Protein AF-A0A2R3N3G1-F1 (afdb_monomer_lite)

Foldseek 3Di:
DDKDKDWPADPPPDDDDDDDPPDPDPPVRIDIDIDDPADDDDDDVQWDWDWDADPVRHTDTDIDGDDQDPVRVVVVVVVVVVVVVVVVVVVVVVVVVVPD

pLDDT: mean 72.71, std 18.2, range [32.47, 94.38]

Radius of gyration: 26.07 Å; chains: 1; bounding box: 51×29×80 Å

Secondary structure (DSSP, 8-state):
--EEEEE-S--SS-------TT-----TT--EEEEESPPPPP--TTEEEEEEE-TTS-EEEEEEEPPPPHHHHHHHHHHHHHHHHHHHHHHHHHHHHTT-

Sequence (100 aa):
MKKLLICIEELQNEKPKMIESRLLIESGAVKWKVIDNPPVIEDRPGEVGKYDINEQGEIMVRYEQREKTEAEKLKEEIQEIKKEQLDMMEALAEMKEGGA

Structure (mmCIF, N/CA/C/O backbone):
data_AF-A0A2R3N3G1-F1
#
_entry.id   AF-A0A2R3N3G1-F1
#
loop_
_atom_site.group_PDB
_atom_site.id
_atom_site.type_symbol
_atom_site.label_atom_id
_atom_site.label_alt_id
_atom_site.label_comp_id
_atom_site.label_asym_id
_atom_site.label_entity_id
_atom_site.label_seq_id
_atom_site.pdbx_PDB_ins_code
_atom_site.Cartn_x
_atom_site.Cartn_y
_atom_site.Cartn_z
_atom_site.occupancy
_atom_site.B_iso_or_equiv
_atom_site.auth_seq_id
_atom_site.auth_comp_id
_atom_site.auth_asym_id
_atom_site.auth_atom_id
_atom_site.pdbx_PDB_model_num
ATOM 1 N N . MET A 1 1 ? -25.222 -0.496 7.140 1.00 58.28 1 MET A N 1
ATOM 2 C CA . MET A 1 1 ? -24.270 0.346 7.900 1.00 58.28 1 MET A CA 1
ATOM 3 C C . MET A 1 1 ? -22.960 -0.410 8.024 1.00 58.28 1 MET A C 1
ATOM 5 O O . MET A 1 1 ? -23.018 -1.608 8.283 1.00 58.28 1 MET A O 1
ATOM 9 N N . LYS A 1 2 ? -21.813 0.243 7.804 1.00 68.88 2 LYS A N 1
ATOM 10 C CA . LYS A 1 2 ? -20.488 -0.359 8.030 1.00 68.88 2 LYS A CA 1
ATOM 11 C C . LYS A 1 2 ? -19.984 0.074 9.409 1.00 68.88 2 LYS A C 1
ATOM 13 O O . LYS A 1 2 ? -20.178 1.228 9.784 1.00 68.88 2 LYS A O 1
ATOM 18 N N . LYS A 1 3 ? -19.378 -0.849 10.151 1.00 70.75 3 LYS A N 1
ATOM 19 C CA . LYS A 1 3 ? -18.749 -0.586 11.450 1.00 70.75 3 LYS A CA 1
ATOM 20 C C . LYS A 1 3 ? -17.283 -0.982 11.367 1.00 70.75 3 LYS A C 1
ATOM 22 O O . LYS A 1 3 ? -16.979 -2.012 10.765 1.00 70.75 3 LYS A O 1
ATOM 27 N N . LEU A 1 4 ? -16.402 -0.174 11.946 1.00 70.31 4 LEU A N 1
ATOM 28 C CA . LEU A 1 4 ? -14.976 -0.474 12.053 1.00 70.31 4 LEU A CA 1
ATOM 29 C C . LEU A 1 4 ? -14.642 -0.775 13.514 1.00 70.31 4 LEU A C 1
ATOM 31 O O . LEU A 1 4 ? -15.011 -0.010 14.403 1.00 70.31 4 LEU A O 1
ATOM 35 N N . LEU A 1 5 ? -13.970 -1.897 13.752 1.00 73.12 5 LEU A N 1
ATOM 36 C CA . LEU A 1 5 ? -13.451 -2.275 15.062 1.00 73.12 5 LEU A CA 1
ATOM 37 C C . LEU A 1 5 ? -11.949 -1.985 15.072 1.00 73.12 5 LEU A C 1
ATOM 39 O O . LEU A 1 5 ? -11.221 -2.542 14.253 1.00 73.12 5 LEU A O 1
ATOM 43 N N . ILE A 1 6 ? -11.497 -1.122 15.979 1.00 67.19 6 ILE A N 1
ATOM 44 C CA . ILE A 1 6 ? -10.077 -0.786 16.151 1.00 67.19 6 ILE A CA 1
ATOM 45 C C . ILE A 1 6 ? -9.595 -1.191 17.541 1.00 67.19 6 ILE A C 1
ATOM 47 O O . ILE A 1 6 ? -10.300 -0.992 18.534 1.00 67.19 6 ILE A O 1
ATOM 51 N N . CYS A 1 7 ? -8.373 -1.716 17.588 1.00 69.81 7 CYS A N 1
ATOM 52 C CA . CYS A 1 7 ? -7.606 -1.949 18.806 1.00 69.81 7 CYS A CA 1
ATOM 53 C C . CYS A 1 7 ? -6.850 -0.662 19.164 1.00 69.81 7 CYS A C 1
ATOM 55 O O . CYS A 1 7 ? -6.125 -0.145 18.317 1.00 69.81 7 CYS A O 1
ATOM 57 N N . ILE A 1 8 ? -7.040 -0.128 20.373 1.00 61.38 8 ILE A N 1
ATOM 58 C CA . ILE A 1 8 ? -6.420 1.139 20.817 1.00 61.38 8 ILE A CA 1
ATOM 59 C C . ILE A 1 8 ? -5.166 0.892 21.669 1.00 61.38 8 ILE A C 1
ATOM 61 O O . ILE A 1 8 ? -4.349 1.792 21.831 1.00 61.38 8 ILE A O 1
ATOM 65 N N . GLU A 1 9 ? -4.988 -0.317 22.200 1.00 57.19 9 GLU A N 1
ATOM 66 C CA . GLU A 1 9 ? -3.800 -0.676 22.977 1.00 57.19 9 GLU A CA 1
ATOM 67 C C . GLU A 1 9 ? -2.922 -1.668 22.215 1.00 57.19 9 GLU A C 1
ATOM 69 O O . GLU A 1 9 ? -3.401 -2.594 21.555 1.00 57.19 9 GLU A O 1
ATOM 74 N N . GLU A 1 10 ? -1.618 -1.419 22.278 1.00 48.56 10 GLU A N 1
ATOM 75 C CA . GLU A 1 10 ? -0.585 -2.231 21.657 1.00 48.56 10 GLU A CA 1
ATOM 76 C C . GLU A 1 10 ? -0.527 -3.580 22.388 1.00 48.56 10 GLU A C 1
ATOM 78 O O . GLU A 1 10 ? -0.220 -3.645 23.580 1.00 48.56 10 GLU A O 1
ATOM 83 N N . LEU A 1 11 ? -0.831 -4.673 21.684 1.00 52.44 11 LEU A N 1
ATOM 84 C CA . LEU A 1 11 ? -0.495 -6.011 22.161 1.00 52.44 11 LEU A CA 1
ATOM 85 C C . LEU A 1 11 ? 1.032 -6.097 22.196 1.00 52.44 11 LEU A C 1
ATOM 87 O O . LEU A 1 11 ? 1.659 -6.439 21.193 1.00 52.44 11 LEU A O 1
ATOM 91 N N . GLN A 1 12 ? 1.647 -5.781 23.336 1.00 43.88 12 GLN A N 1
ATOM 92 C CA . GLN A 1 12 ? 3.050 -6.110 23.546 1.00 43.88 12 GLN A CA 1
ATOM 93 C C . GLN A 1 12 ? 3.186 -7.637 23.445 1.00 43.88 12 GLN A C 1
ATOM 95 O O . GLN A 1 12 ? 2.855 -8.369 24.372 1.00 43.88 12 GLN A O 1
ATOM 100 N N . ASN A 1 13 ? 3.677 -8.107 22.296 1.00 46.06 13 ASN A N 1
ATOM 101 C CA . ASN A 1 13 ? 4.076 -9.488 21.997 1.00 46.06 13 ASN A CA 1
ATOM 102 C C . ASN A 1 13 ? 2.994 -10.541 21.691 1.00 46.06 13 ASN A C 1
ATOM 104 O O . ASN A 1 13 ? 3.345 -11.715 21.557 1.00 46.06 13 ASN A O 1
ATOM 108 N N . GLU A 1 14 ? 1.724 -10.193 21.481 1.00 43.72 14 GLU A N 1
ATOM 109 C CA . GLU A 1 14 ? 0.741 -11.185 21.018 1.00 43.72 14 GLU A CA 1
ATOM 110 C C . GLU A 1 14 ? 0.434 -11.021 19.528 1.00 43.72 14 GLU A C 1
ATOM 112 O O . GLU A 1 14 ? 0.000 -9.967 19.066 1.00 43.72 14 GLU A O 1
ATOM 117 N N . LYS A 1 15 ? 0.666 -12.092 18.753 1.00 38.97 15 LYS A N 1
ATOM 118 C CA . LYS A 1 15 ? 0.284 -12.151 17.335 1.00 38.97 15 LYS A CA 1
ATOM 119 C C . LYS A 1 15 ? -1.194 -11.757 17.193 1.00 38.97 15 LYS A C 1
ATOM 121 O O . LYS A 1 15 ? -2.005 -12.301 17.947 1.00 38.97 15 LYS A O 1
ATOM 126 N N . PRO A 1 16 ? -1.564 -10.905 16.218 1.00 41.12 16 PRO A N 1
ATOM 127 C CA . PRO A 1 16 ? -2.953 -10.529 15.989 1.00 41.12 16 PRO A CA 1
ATOM 128 C C . PRO A 1 16 ? -3.775 -11.792 15.718 1.00 41.12 16 PRO A C 1
ATOM 130 O O . PRO A 1 16 ? -3.672 -12.411 14.659 1.00 41.12 16 PRO A O 1
ATOM 133 N N . LYS A 1 17 ? -4.556 -12.229 16.710 1.00 39.78 17 LYS A N 1
ATOM 134 C CA . LYS A 1 17 ? -5.513 -13.319 16.535 1.00 39.78 17 LYS A CA 1
ATOM 135 C C . LYS A 1 17 ? -6.737 -12.738 15.849 1.00 39.78 17 LYS A C 1
ATOM 137 O O . LYS A 1 17 ? -7.315 -11.763 16.314 1.00 39.78 17 LYS A O 1
ATOM 142 N N . MET A 1 18 ? -7.120 -13.343 14.733 1.00 35.38 18 MET A N 1
ATOM 143 C CA . MET A 1 18 ? -8.375 -13.050 14.057 1.00 35.38 18 MET A CA 1
ATOM 144 C C . MET A 1 18 ? -9.521 -13.420 15.009 1.00 35.38 18 MET A C 1
ATOM 146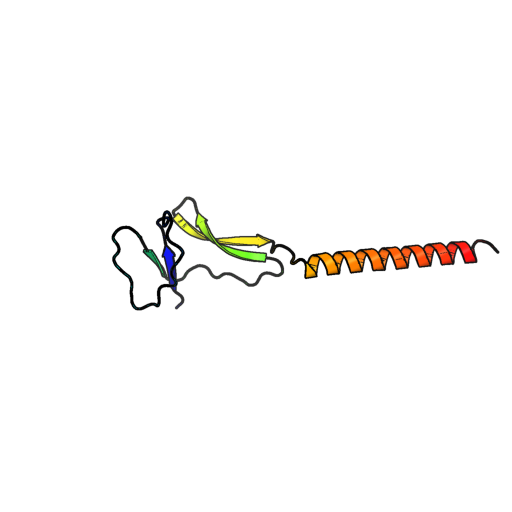 O O . MET A 1 18 ? -9.762 -14.598 15.265 1.00 35.38 18 MET A O 1
ATOM 150 N N . ILE A 1 19 ? -10.166 -12.414 15.601 1.00 43.69 19 ILE A N 1
ATOM 151 C CA . ILE A 1 19 ? -11.294 -12.616 16.510 1.00 43.69 19 ILE A CA 1
ATOM 152 C C . ILE A 1 19 ? -12.543 -12.802 15.648 1.00 43.69 19 ILE A C 1
ATOM 154 O O . ILE A 1 19 ? -13.035 -11.858 15.029 1.00 43.69 19 ILE A O 1
ATOM 158 N N . GLU A 1 20 ? -13.061 -14.029 15.585 1.00 36.03 20 GLU A N 1
ATOM 159 C CA . GLU A 1 20 ? -14.414 -14.259 15.087 1.00 36.03 20 GLU A CA 1
ATOM 160 C C . GLU A 1 20 ? -15.397 -13.477 15.967 1.00 36.03 20 GLU A C 1
ATOM 162 O O . GLU A 1 20 ? -15.333 -13.546 17.194 1.00 36.03 20 GLU A O 1
ATOM 167 N N . SER A 1 21 ? -16.309 -12.740 15.325 1.00 39.66 21 SER A N 1
ATOM 168 C CA . SER A 1 21 ? -17.267 -11.757 15.882 1.00 39.66 21 SER A CA 1
ATOM 169 C C . SER A 1 21 ? -18.078 -12.134 17.141 1.00 39.66 21 SER A C 1
ATOM 171 O O . SER A 1 21 ? -18.871 -11.324 17.613 1.00 39.66 21 SER A O 1
ATOM 173 N N . ARG A 1 22 ? -17.923 -13.341 17.692 1.00 32.47 22 ARG A N 1
ATOM 174 C CA . ARG A 1 22 ? -18.689 -13.875 18.824 1.00 32.47 22 ARG A CA 1
ATOM 175 C C . ARG A 1 22 ? -17.907 -14.024 20.130 1.00 32.47 22 ARG A C 1
ATOM 177 O O . ARG A 1 22 ? -18.537 -14.290 21.147 1.00 32.47 22 ARG A O 1
ATOM 184 N N . LEU A 1 23 ? -16.587 -13.842 20.139 1.00 3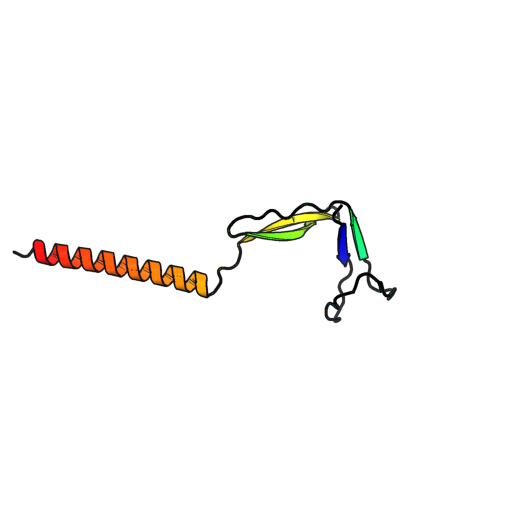5.78 23 LEU A N 1
ATOM 185 C CA . LEU A 1 23 ? -15.765 -13.986 21.348 1.00 35.78 23 LEU A CA 1
ATOM 186 C C . LEU A 1 23 ? -14.877 -12.754 21.539 1.00 35.78 23 LEU A C 1
ATOM 188 O O . LEU A 1 23 ? -13.665 -12.801 21.345 1.00 35.78 23 LEU A O 1
ATOM 192 N N . LEU A 1 24 ? -15.487 -11.638 21.945 1.00 42.50 24 LEU A N 1
ATOM 193 C CA . LEU A 1 24 ? -14.747 -10.596 22.654 1.00 42.50 24 LEU A CA 1
ATOM 194 C C . LEU A 1 24 ? -14.319 -11.208 23.991 1.00 42.50 24 LEU A C 1
ATOM 196 O O . LEU A 1 24 ? -15.105 -11.282 24.931 1.00 42.50 24 LEU A O 1
ATOM 200 N N . ILE A 1 25 ? -13.100 -11.737 24.044 1.00 43.81 25 ILE A N 1
ATOM 201 C CA . ILE A 1 25 ? -12.489 -12.135 25.307 1.00 43.81 25 ILE A CA 1
ATOM 202 C C . ILE A 1 25 ? -12.231 -10.827 26.056 1.00 43.81 25 ILE A C 1
ATOM 204 O O . ILE A 1 25 ? -11.397 -10.032 25.625 1.00 43.81 25 ILE A O 1
ATOM 208 N N . GLU A 1 26 ? -12.946 -10.601 27.160 1.00 41.66 26 GLU A N 1
ATOM 209 C CA . GLU A 1 26 ? -12.600 -9.607 28.184 1.00 41.66 26 GLU A CA 1
ATOM 210 C C . GLU A 1 26 ? -11.283 -10.031 28.861 1.00 41.66 26 GLU A C 1
ATOM 212 O O . GLU A 1 26 ? -11.225 -10.436 30.016 1.00 41.66 26 GLU A O 1
ATOM 217 N N . SER A 1 27 ? -10.194 -10.005 28.100 1.00 45.72 27 SER A N 1
ATOM 218 C CA . SER A 1 27 ? -8.850 -9.931 28.644 1.00 45.72 27 SER A CA 1
ATOM 219 C C . SER A 1 27 ? -8.649 -8.462 28.988 1.00 45.72 27 SER A C 1
ATOM 221 O O . SER A 1 27 ? -8.694 -7.614 28.097 1.00 45.72 27 SER A O 1
ATOM 223 N N . GLY A 1 28 ? -8.502 -8.145 30.277 1.00 46.41 28 GLY A N 1
ATOM 224 C CA . GLY A 1 28 ? -8.469 -6.782 30.830 1.00 46.41 28 GLY A CA 1
ATOM 225 C C . GLY A 1 28 ? -7.323 -5.872 30.357 1.00 46.41 28 GLY A C 1
ATOM 226 O O . GLY A 1 28 ? -7.012 -4.905 31.043 1.00 46.41 28 GLY A O 1
ATOM 227 N N . ALA A 1 29 ? -6.693 -6.172 29.221 1.00 52.12 29 ALA A N 1
ATOM 228 C CA . ALA A 1 29 ? -5.527 -5.490 28.672 1.00 52.12 29 ALA A CA 1
ATOM 229 C C . ALA A 1 29 ? -5.716 -4.960 27.236 1.00 52.12 29 ALA A C 1
ATOM 231 O O . ALA A 1 29 ? -4.778 -4.387 26.695 1.00 52.12 29 ALA A O 1
ATOM 232 N N . VAL A 1 30 ? -6.876 -5.168 26.593 1.00 54.78 30 VAL A N 1
ATOM 233 C CA . VAL A 1 30 ? -7.094 -4.716 25.206 1.00 54.78 30 VAL A CA 1
ATOM 234 C C . VAL A 1 30 ? -8.357 -3.872 25.094 1.00 54.78 30 VAL A C 1
ATOM 236 O O . VAL A 1 30 ? -9.478 -4.386 25.106 1.00 54.78 30 VAL A O 1
ATOM 239 N N . LYS A 1 31 ? -8.183 -2.556 24.945 1.00 59.16 31 LYS A N 1
ATOM 240 C CA . LYS A 1 31 ? -9.287 -1.635 24.648 1.00 59.16 31 LYS A CA 1
ATOM 241 C C . LYS A 1 31 ? -9.643 -1.656 23.165 1.00 59.16 31 LYS A C 1
ATOM 243 O O . LYS A 1 31 ? -8.844 -1.274 22.309 1.00 59.16 31 LYS A O 1
ATOM 248 N N . TRP A 1 32 ? -10.885 -2.029 22.878 1.00 67.69 32 TRP A N 1
ATOM 249 C CA . TRP A 1 32 ? -11.477 -1.966 21.545 1.00 67.69 32 TRP A CA 1
ATOM 250 C C . TRP A 1 32 ? -12.449 -0.791 21.449 1.00 67.69 32 TRP A C 1
ATOM 252 O O . TRP A 1 32 ? -13.228 -0.548 22.371 1.00 67.69 32 TRP A O 1
ATOM 262 N N . LYS A 1 33 ? -12.455 -0.084 20.317 1.00 64.62 33 LYS A N 1
ATOM 263 C CA . LYS A 1 33 ? -13.462 0.939 20.005 1.00 64.62 33 LYS A CA 1
ATOM 264 C C . LYS A 1 33 ? -14.181 0.572 18.722 1.00 64.62 33 LYS A C 1
ATOM 266 O O . LYS A 1 33 ? -13.562 0.219 17.721 1.00 64.62 33 LYS A O 1
ATOM 271 N N . VAL A 1 34 ? -15.504 0.653 18.775 1.00 73.50 34 VAL A N 1
ATOM 272 C CA . VAL A 1 34 ? -16.359 0.528 17.597 1.00 73.50 34 VAL A CA 1
ATOM 273 C C . VAL A 1 34 ? -16.590 1.924 17.046 1.00 73.50 34 VAL A C 1
ATOM 275 O O . VAL A 1 34 ? -16.987 2.827 17.781 1.00 73.50 34 VAL A O 1
ATOM 278 N N . ILE A 1 35 ? -16.329 2.097 15.757 1.00 70.56 35 ILE A N 1
ATOM 279 C CA . ILE A 1 35 ? -16.616 3.326 15.026 1.00 70.56 35 ILE A CA 1
ATOM 280 C C . ILE A 1 35 ? -17.787 3.040 14.101 1.00 70.56 35 ILE A C 1
ATOM 282 O O . ILE A 1 35 ? -17.701 2.208 13.190 1.00 70.56 35 ILE A O 1
ATOM 286 N N . ASP A 1 36 ? -18.888 3.734 14.355 1.00 74.38 36 ASP A N 1
ATOM 287 C CA . ASP A 1 36 ? -20.026 3.763 13.454 1.00 74.38 36 ASP A CA 1
ATOM 288 C C . ASP A 1 36 ? -19.749 4.759 12.321 1.00 74.38 36 ASP A C 1
ATOM 290 O O . ASP A 1 36 ? -19.264 5.862 12.561 1.00 74.38 36 ASP A O 1
ATOM 294 N N . ASN A 1 37 ? -20.063 4.367 11.083 1.00 78.56 37 ASN A N 1
ATOM 295 C CA . ASN A 1 37 ? -19.833 5.170 9.874 1.00 78.56 37 ASN A CA 1
ATOM 296 C C . ASN A 1 37 ? -18.367 5.625 9.701 1.00 78.56 37 ASN A C 1
ATOM 298 O O . ASN A 1 37 ? -18.107 6.825 9.605 1.00 78.56 37 ASN A O 1
ATOM 302 N N . PRO A 1 38 ? -17.402 4.686 9.638 1.00 81.50 38 PRO A N 1
ATOM 303 C CA . PRO A 1 38 ? -16.017 5.037 9.346 1.00 81.50 38 PRO A CA 1
ATOM 304 C C . PRO A 1 38 ? -15.905 5.713 7.966 1.00 81.50 38 PRO A C 1
ATOM 306 O O . PRO A 1 38 ? -16.703 5.398 7.070 1.00 81.50 38 PRO A O 1
ATOM 309 N N . PRO A 1 39 ? -14.914 6.602 7.767 1.00 83.31 39 PRO A N 1
ATOM 310 C CA . PRO A 1 39 ? -14.640 7.177 6.455 1.00 83.31 39 PRO A CA 1
ATOM 311 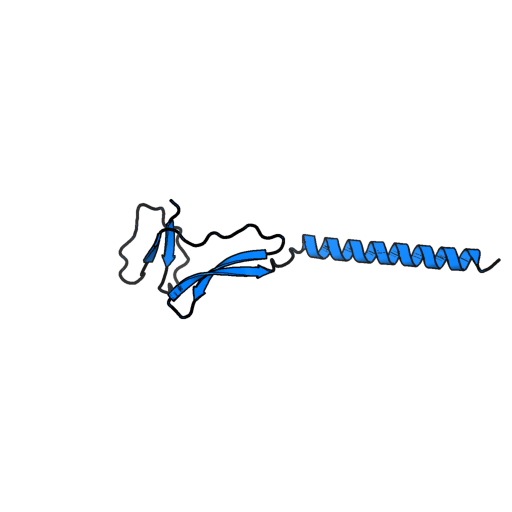C C . PRO A 1 39 ? -14.372 6.067 5.431 1.00 83.31 39 PRO A C 1
ATOM 313 O O . PRO A 1 39 ? -13.833 5.015 5.760 1.00 83.31 39 PRO A O 1
ATOM 316 N N . VAL A 1 40 ? -14.792 6.262 4.185 1.00 84.56 40 VAL A N 1
ATOM 317 C CA . VAL A 1 40 ? -14.659 5.232 3.148 1.00 84.56 40 VAL A CA 1
ATOM 318 C C . VAL A 1 40 ? -13.282 5.343 2.499 1.00 84.56 40 VAL A C 1
ATOM 320 O O . VAL A 1 40 ? -12.887 6.425 2.075 1.00 84.56 40 VAL A O 1
ATOM 323 N N . ILE A 1 41 ? -12.563 4.221 2.407 1.00 86.25 41 ILE A N 1
ATOM 324 C CA . ILE A 1 41 ? -11.381 4.119 1.547 1.00 86.25 41 ILE A CA 1
ATOM 325 C C . ILE A 1 41 ? -11.869 4.033 0.101 1.00 86.25 41 ILE A C 1
ATOM 327 O O . ILE A 1 41 ? -12.588 3.099 -0.261 1.00 86.25 41 ILE A O 1
ATOM 331 N N . GLU A 1 42 ? -11.504 5.025 -0.698 1.00 88.75 42 GLU A N 1
ATOM 332 C CA . GLU A 1 42 ? -11.794 5.083 -2.125 1.00 88.75 42 GLU A CA 1
ATOM 333 C C . GLU A 1 42 ? -10.751 4.284 -2.908 1.00 88.75 42 GLU A C 1
ATOM 335 O O . GLU A 1 42 ? -9.594 4.179 -2.497 1.00 88.75 42 GLU A O 1
ATOM 340 N N . ASP A 1 43 ? -11.159 3.736 -4.050 1.00 84.94 43 ASP A N 1
ATOM 341 C CA . ASP A 1 43 ? -10.224 3.119 -4.985 1.00 84.94 43 ASP A CA 1
ATOM 342 C C . ASP A 1 43 ? -9.513 4.224 -5.775 1.00 84.94 43 ASP A C 1
ATOM 344 O O . ASP A 1 43 ? -10.141 4.960 -6.543 1.00 84.94 43 ASP A O 1
ATOM 348 N N . ARG A 1 44 ? -8.210 4.378 -5.533 1.00 84.62 44 ARG A N 1
ATOM 349 C CA . ARG A 1 44 ? -7.359 5.376 -6.181 1.00 84.62 44 ARG A CA 1
ATOM 350 C C . ARG A 1 44 ? -6.237 4.661 -6.932 1.00 84.62 44 ARG A C 1
ATOM 352 O O . ARG A 1 44 ? -5.465 3.930 -6.308 1.00 84.62 44 ARG A O 1
ATOM 359 N N . PRO A 1 45 ? -6.116 4.845 -8.260 1.00 83.50 45 PRO A N 1
ATOM 360 C CA . PRO A 1 45 ? -5.091 4.168 -9.046 1.00 83.50 45 PRO A CA 1
ATOM 361 C C . PRO A 1 45 ? -3.682 4.442 -8.512 1.00 83.50 45 PRO A C 1
ATOM 363 O O . PRO A 1 45 ? -3.243 5.586 -8.459 1.00 83.50 45 PRO A O 1
ATOM 366 N N . GLY A 1 46 ? -2.965 3.379 -8.144 1.00 82.38 46 GLY A N 1
ATOM 367 C CA . GLY A 1 46 ? -1.591 3.480 -7.644 1.00 82.38 46 GLY A CA 1
ATOM 368 C C . GLY A 1 46 ? -1.462 3.905 -6.178 1.00 82.38 46 GLY A C 1
ATOM 369 O O . GLY A 1 46 ? -0.338 4.060 -5.706 1.00 82.38 46 GLY A O 1
ATOM 370 N N . GLU A 1 47 ? -2.565 4.041 -5.439 1.00 89.62 47 GLU A N 1
ATOM 371 C CA . GLU A 1 47 ? -2.553 4.373 -4.013 1.00 89.62 47 GLU A CA 1
ATOM 372 C C . GLU A 1 47 ? -3.229 3.284 -3.170 1.00 89.62 47 GLU A C 1
ATOM 374 O O . GLU A 1 47 ? -4.104 2.547 -3.624 1.00 89.62 47 GLU A O 1
ATOM 379 N N . VAL A 1 48 ? -2.820 3.185 -1.907 1.00 87.12 48 VAL A N 1
ATOM 380 C CA . VAL A 1 48 ? -3.435 2.331 -0.893 1.00 87.12 48 VAL A CA 1
ATOM 381 C C . VAL A 1 48 ? -3.940 3.225 0.230 1.00 87.12 48 VAL A C 1
ATOM 383 O O . VAL A 1 48 ? -3.154 3.887 0.906 1.00 87.12 48 VAL A O 1
ATOM 386 N N . GLY A 1 49 ? -5.257 3.241 0.437 1.00 84.38 49 GLY A N 1
ATOM 387 C CA . GLY A 1 49 ? -5.857 3.901 1.592 1.00 84.38 49 GLY A CA 1
ATOM 388 C C . GLY A 1 49 ? -5.695 3.061 2.859 1.00 84.38 49 GLY A C 1
ATOM 389 O O . GLY A 1 49 ? -5.984 1.864 2.867 1.00 84.38 49 GLY A O 1
ATOM 390 N N . LYS A 1 50 ? -5.254 3.693 3.944 1.00 85.62 50 LYS A N 1
ATOM 391 C CA . LYS A 1 50 ? -5.104 3.108 5.280 1.00 85.62 50 LYS A CA 1
ATOM 392 C C . LYS A 1 50 ? -5.854 3.959 6.295 1.00 85.62 50 LYS A C 1
ATOM 394 O O . LYS A 1 50 ? -5.864 5.183 6.191 1.00 85.62 50 LYS A O 1
ATOM 399 N N . TYR A 1 51 ? -6.478 3.314 7.276 1.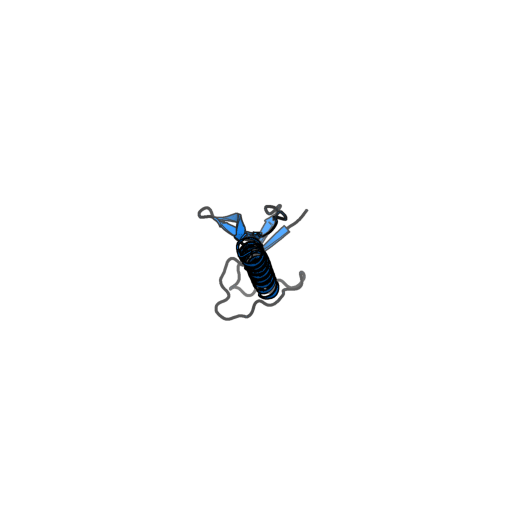00 82.06 51 TYR A N 1
ATOM 400 C CA . TYR A 1 51 ? -7.027 4.034 8.420 1.00 82.06 51 TYR A CA 1
ATOM 401 C C . TYR A 1 51 ? -5.901 4.475 9.344 1.00 82.06 51 TYR A C 1
ATOM 403 O O . TYR A 1 51 ? -5.008 3.687 9.649 1.00 82.06 51 TYR A O 1
ATOM 411 N N . ASP A 1 52 ? -5.985 5.714 9.798 1.00 81.69 52 ASP A N 1
ATOM 412 C CA . ASP A 1 52 ? -5.048 6.322 10.729 1.00 81.69 52 ASP A CA 1
ATOM 413 C C . ASP A 1 52 ? -5.807 7.190 11.737 1.00 81.69 52 ASP A C 1
ATOM 415 O O . ASP A 1 52 ? -6.978 7.514 11.523 1.00 81.69 52 ASP A O 1
ATOM 419 N N . ILE A 1 53 ? -5.161 7.544 12.842 1.00 77.38 53 ILE A N 1
ATOM 420 C CA . ILE A 1 53 ? -5.738 8.380 13.893 1.00 77.38 53 ILE A CA 1
ATOM 421 C C . ILE A 1 53 ? -5.023 9.733 13.886 1.00 77.38 53 ILE A C 1
ATOM 423 O O . ILE A 1 53 ? -3.801 9.796 13.991 1.00 77.38 53 ILE A O 1
ATOM 427 N N . ASN A 1 54 ? -5.785 10.821 13.758 1.00 75.94 54 ASN A N 1
ATOM 428 C CA . ASN A 1 54 ? -5.231 12.174 13.820 1.00 75.94 54 ASN A CA 1
ATOM 429 C C . ASN A 1 54 ? -4.888 12.592 15.266 1.00 75.94 54 ASN A C 1
ATOM 431 O O . ASN A 1 54 ? -5.209 11.903 16.234 1.00 75.94 54 ASN A O 1
ATOM 435 N N . GLU A 1 55 ? -4.275 13.765 15.432 1.00 74.88 55 GLU A N 1
ATOM 436 C CA . GLU A 1 55 ? -3.906 14.306 16.752 1.00 74.88 55 GLU A CA 1
ATOM 437 C C . GLU A 1 55 ? -5.112 14.541 17.683 1.00 74.88 55 GLU A C 1
ATOM 439 O O . GLU A 1 55 ? -4.953 14.589 18.901 1.00 74.88 55 GLU A O 1
ATOM 444 N N .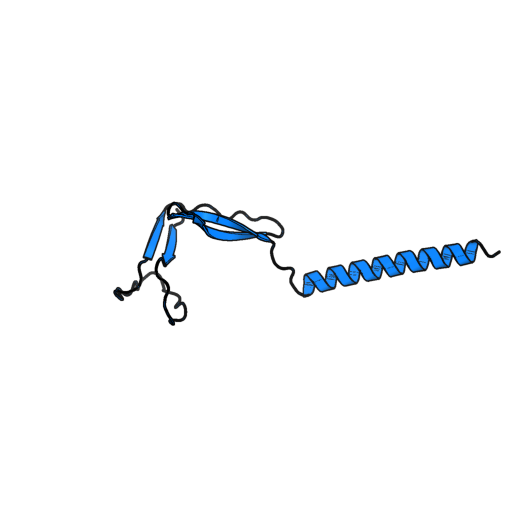 GLN A 1 56 ? -6.328 14.651 17.133 1.00 72.19 56 GLN A N 1
ATOM 445 C CA . GLN A 1 56 ? -7.572 14.773 17.900 1.00 72.19 56 GLN A CA 1
ATOM 446 C C . GLN A 1 56 ? -8.194 13.418 18.289 1.00 72.19 56 GLN A C 1
ATOM 448 O O . GLN A 1 56 ? -9.217 13.386 18.976 1.00 72.19 56 GLN A O 1
ATOM 453 N N . GLY A 1 57 ? -7.597 12.290 17.891 1.00 68.19 57 GLY A N 1
ATOM 454 C CA . GLY A 1 57 ? -8.115 10.955 18.196 1.00 68.19 57 GLY A CA 1
ATOM 455 C C . GLY A 1 57 ? -9.255 10.490 17.278 1.00 68.19 57 GLY A C 1
ATOM 456 O O . GLY A 1 57 ? -9.992 9.559 17.631 1.00 68.19 57 GLY A O 1
ATOM 457 N N . GLU A 1 58 ? -9.427 11.124 16.118 1.00 74.38 58 GLU A N 1
ATOM 458 C CA . GLU A 1 58 ? -10.425 10.771 15.105 1.00 74.38 58 GLU A CA 1
ATOM 459 C C . GLU A 1 58 ? -9.815 9.883 14.015 1.00 74.38 58 GLU A C 1
ATOM 461 O O . GLU A 1 58 ? -8.653 10.046 13.644 1.00 74.38 58 GLU A O 1
ATOM 466 N N . ILE A 1 59 ? -10.610 8.950 13.474 1.00 75.06 59 ILE A N 1
ATOM 467 C CA . ILE A 1 59 ? -10.169 8.134 12.337 1.00 75.06 59 ILE A CA 1
ATOM 468 C C . ILE A 1 59 ? -10.204 8.968 11.064 1.00 75.06 59 ILE A C 1
ATOM 470 O O . ILE A 1 59 ? -11.248 9.495 10.682 1.00 75.06 59 ILE A O 1
ATOM 474 N N . MET A 1 60 ? -9.091 8.955 10.346 1.00 81.38 60 MET A N 1
ATOM 475 C CA . MET A 1 60 ? -8.955 9.463 8.990 1.00 81.38 60 MET A CA 1
ATOM 476 C C . MET A 1 60 ? -8.463 8.366 8.038 1.00 81.38 60 MET A C 1
ATOM 478 O O . MET A 1 60 ? -7.977 7.321 8.468 1.00 81.38 60 MET A O 1
ATOM 482 N N . VAL A 1 61 ? -8.595 8.598 6.730 1.00 85.50 61 VAL A N 1
ATOM 483 C CA . VAL A 1 61 ? -7.981 7.750 5.698 1.00 85.50 61 VAL A CA 1
ATOM 484 C C . VAL A 1 61 ? -6.753 8.469 5.155 1.00 85.50 61 VAL A C 1
ATOM 486 O O . VAL A 1 61 ? -6.863 9.582 4.640 1.00 85.50 61 VAL A O 1
ATOM 489 N N . ARG A 1 62 ? -5.589 7.832 5.256 1.00 86.19 62 ARG A N 1
ATOM 490 C CA . ARG A 1 62 ? -4.339 8.269 4.633 1.00 86.19 62 ARG A CA 1
ATOM 491 C C . ARG A 1 62 ? -4.102 7.443 3.375 1.00 86.19 62 ARG A C 1
ATOM 493 O O . ARG A 1 62 ? -4.206 6.222 3.426 1.00 86.19 62 ARG A O 1
ATOM 500 N N . TYR A 1 63 ? -3.779 8.097 2.267 1.00 89.19 63 TYR A N 1
ATOM 501 C CA . TYR A 1 63 ? -3.401 7.420 1.029 1.00 89.19 63 TYR A CA 1
ATOM 502 C C . TYR A 1 63 ? -1.884 7.419 0.901 1.00 89.19 63 TYR A C 1
ATOM 504 O O . TYR A 1 63 ? -1.236 8.451 1.068 1.00 89.19 63 TYR A O 1
ATOM 512 N N . GLU A 1 64 ? -1.328 6.245 0.646 1.00 88.00 64 GLU A N 1
ATOM 513 C CA . GLU A 1 64 ? 0.097 6.052 0.404 1.00 88.00 64 GLU A CA 1
ATOM 514 C C . GLU A 1 64 ? 0.285 5.511 -1.008 1.00 88.00 64 GLU A C 1
ATOM 516 O O . GLU A 1 64 ? -0.549 4.741 -1.488 1.00 88.00 64 GLU A O 1
ATOM 521 N N . GLN A 1 65 ? 1.382 5.876 -1.677 1.00 85.81 65 GLN A N 1
ATOM 522 C CA . GLN A 1 65 ? 1.700 5.252 -2.956 1.00 85.81 65 GLN A CA 1
ATOM 523 C C . GLN A 1 65 ? 1.896 3.753 -2.757 1.00 85.81 65 GLN A C 1
ATOM 525 O O . GLN A 1 65 ? 2.630 3.310 -1.871 1.00 85.81 65 GLN A O 1
ATOM 530 N N . ARG A 1 66 ? 1.234 2.967 -3.603 1.00 82.81 66 ARG A N 1
ATOM 531 C CA . ARG A 1 66 ? 1.444 1.530 -3.644 1.00 82.81 66 ARG A CA 1
ATOM 532 C C . ARG A 1 66 ? 2.888 1.285 -4.062 1.00 82.81 66 ARG A C 1
ATOM 534 O O . ARG A 1 66 ? 3.309 1.731 -5.128 1.00 82.81 66 ARG A O 1
ATOM 541 N N . GLU A 1 67 ? 3.632 0.546 -3.246 1.00 78.56 67 GLU A N 1
ATOM 542 C CA . GLU A 1 67 ? 4.934 0.058 -3.680 1.00 78.56 67 GLU A CA 1
ATOM 543 C C . GLU A 1 67 ? 4.753 -0.763 -4.955 1.00 78.56 67 GLU A C 1
ATOM 545 O O . GLU A 1 67 ? 3.953 -1.705 -4.999 1.00 78.56 67 GLU A O 1
ATOM 550 N N . LYS A 1 68 ? 5.495 -0.387 -6.001 1.00 79.31 68 LYS A N 1
ATOM 551 C CA . LYS A 1 68 ? 5.531 -1.157 -7.241 1.00 79.31 68 LYS A CA 1
ATOM 552 C C . LYS A 1 68 ? 5.980 -2.572 -6.910 1.00 79.31 68 LYS A C 1
ATOM 554 O O . LYS A 1 68 ? 7.036 -2.774 -6.301 1.00 79.31 68 LYS A O 1
ATOM 559 N N . THR A 1 69 ? 5.190 -3.544 -7.336 1.00 83.62 69 THR A N 1
ATOM 560 C CA . THR A 1 69 ? 5.576 -4.951 -7.274 1.00 83.62 69 THR A CA 1
ATOM 561 C C . THR A 1 69 ? 6.826 -5.187 -8.125 1.00 83.62 69 THR A C 1
ATOM 563 O O . THR A 1 69 ? 7.096 -4.438 -9.065 1.00 83.62 69 THR A O 1
ATOM 566 N N . GLU A 1 70 ? 7.590 -6.244 -7.839 1.00 80.56 70 GLU A N 1
ATOM 567 C CA . GLU A 1 70 ? 8.744 -6.611 -8.679 1.00 80.56 70 GLU A CA 1
ATOM 568 C C . GLU A 1 70 ? 8.339 -6.804 -10.146 1.00 80.56 70 GLU A C 1
ATOM 570 O O . GLU A 1 70 ? 9.055 -6.377 -11.043 1.00 80.56 70 GLU A O 1
ATOM 575 N N . ALA A 1 71 ? 7.149 -7.356 -10.397 1.00 81.38 71 ALA A N 1
ATOM 576 C CA . ALA A 1 71 ? 6.608 -7.504 -11.745 1.00 81.38 71 ALA A CA 1
ATOM 577 C C . ALA A 1 71 ? 6.360 -6.155 -12.445 1.00 81.38 71 ALA A C 1
ATOM 579 O O . ALA A 1 71 ? 6.618 -6.028 -13.641 1.00 81.38 71 ALA A O 1
ATOM 580 N N . GLU A 1 72 ? 5.868 -5.145 -11.722 1.00 82.56 72 GLU A N 1
ATOM 581 C CA . GLU A 1 72 ? 5.667 -3.795 -12.263 1.00 82.56 72 GLU A CA 1
ATOM 582 C C . GLU A 1 72 ? 6.998 -3.092 -12.536 1.00 82.56 72 GLU A C 1
ATOM 584 O O . GLU A 1 72 ? 7.145 -2.489 -13.596 1.00 82.56 72 GLU A O 1
ATOM 589 N N . LYS A 1 73 ? 7.985 -3.238 -11.641 1.00 86.56 73 LYS A N 1
ATOM 590 C CA . LYS A 1 73 ? 9.346 -2.716 -11.849 1.00 86.56 73 LYS A CA 1
ATOM 591 C C . LYS A 1 73 ? 10.007 -3.344 -13.079 1.00 86.56 73 LYS A C 1
ATOM 593 O O . LYS A 1 73 ? 10.447 -2.628 -13.969 1.00 86.56 73 LYS A O 1
ATOM 598 N N . LEU A 1 74 ? 9.974 -4.675 -13.186 1.00 87.75 74 LEU A N 1
ATOM 599 C CA . LEU A 1 74 ? 10.515 -5.405 -14.339 1.00 87.75 74 LEU A CA 1
ATOM 600 C C . LEU A 1 74 ? 9.827 -5.011 -15.651 1.00 87.75 74 LEU A C 1
ATOM 602 O O . LEU A 1 74 ? 10.458 -4.964 -16.704 1.00 87.75 74 LEU A O 1
ATOM 606 N N . LYS A 1 75 ? 8.522 -4.725 -15.614 1.00 91.88 75 LYS A N 1
ATOM 607 C CA . LYS A 1 75 ? 7.788 -4.276 -16.800 1.00 91.88 75 LYS A CA 1
ATOM 608 C C . LYS A 1 75 ? 8.257 -2.898 -17.273 1.00 91.88 75 LYS A C 1
ATOM 610 O O . LYS A 1 75 ? 8.351 -2.704 -18.484 1.00 91.88 75 LYS A O 1
ATOM 615 N N . GLU A 1 76 ? 8.533 -1.973 -16.355 1.00 87.69 76 GLU A N 1
ATOM 616 C CA . GLU A 1 76 ? 9.097 -0.658 -16.685 1.00 87.69 76 GLU A CA 1
ATOM 617 C C . GLU A 1 76 ? 10.506 -0.789 -17.268 1.00 87.69 76 GLU A C 1
ATOM 619 O O . GLU A 1 76 ? 10.749 -0.265 -18.351 1.00 87.69 76 GLU A O 1
ATOM 624 N N . GLU A 1 77 ? 11.380 -1.589 -16.648 1.00 91.00 77 GLU A N 1
ATOM 625 C CA . GLU A 1 77 ? 12.731 -1.855 -17.169 1.00 91.00 77 GLU A CA 1
ATOM 626 C C . GLU A 1 77 ? 12.689 -2.433 -18.593 1.00 91.00 77 GLU A C 1
ATOM 628 O O . GLU A 1 77 ? 13.413 -1.991 -19.483 1.00 91.00 77 GLU A O 1
ATOM 633 N N . ILE A 1 78 ? 11.786 -3.383 -18.864 1.00 92.75 78 ILE A N 1
ATOM 634 C CA . ILE A 1 78 ? 11.610 -3.938 -20.216 1.00 92.75 78 ILE A CA 1
ATOM 635 C C . ILE A 1 78 ? 11.140 -2.866 -21.207 1.00 92.75 78 ILE A C 1
ATOM 637 O O . ILE A 1 78 ? 11.524 -2.905 -22.378 1.00 92.75 78 ILE A O 1
ATOM 641 N N . GLN A 1 79 ? 10.273 -1.941 -20.789 1.00 93.25 79 GLN A N 1
ATOM 642 C CA . GLN A 1 79 ? 9.813 -0.856 -21.656 1.00 93.25 79 GLN A CA 1
ATOM 643 C C . GLN A 1 79 ? 10.933 0.138 -21.966 1.00 93.25 79 GLN A C 1
ATOM 645 O O . GLN A 1 79 ? 11.056 0.542 -23.123 1.00 93.25 79 GLN A O 1
ATOM 650 N N . GLU A 1 80 ? 11.764 0.478 -20.982 1.00 93.50 80 GLU A N 1
ATOM 651 C CA . GLU A 1 80 ? 12.941 1.326 -21.182 1.00 93.50 80 GLU A CA 1
ATOM 652 C C . GLU A 1 80 ? 13.942 0.668 -22.133 1.00 93.50 80 GLU A C 1
ATOM 654 O O . GLU A 1 80 ? 14.279 1.263 -23.153 1.00 93.50 80 GLU A O 1
ATOM 659 N N . ILE A 1 81 ? 14.295 -0.603 -21.909 1.00 94.25 81 ILE A N 1
ATOM 660 C CA . ILE A 1 81 ? 15.200 -1.354 -22.796 1.00 94.25 81 ILE A CA 1
ATOM 661 C C . ILE A 1 81 ? 14.656 -1.408 -24.230 1.00 94.25 81 ILE A C 1
ATOM 663 O O . ILE A 1 81 ? 15.405 -1.266 -25.195 1.00 94.25 81 ILE A O 1
ATOM 667 N N . LYS A 1 82 ? 13.344 -1.616 -24.406 1.00 94.12 82 LYS A N 1
ATOM 668 C CA . LYS A 1 82 ? 12.729 -1.622 -25.743 1.00 94.12 82 LYS A CA 1
ATOM 669 C C . LYS A 1 82 ? 12.829 -0.270 -26.431 1.00 94.12 82 LYS A C 1
ATOM 671 O O . LYS A 1 82 ? 13.030 -0.236 -27.642 1.00 94.12 82 LYS A O 1
ATOM 676 N N . LYS A 1 83 ? 12.661 0.815 -25.678 1.00 94.38 83 LYS A N 1
ATOM 677 C CA . LYS A 1 83 ? 12.804 2.166 -26.206 1.00 94.38 83 LYS A CA 1
ATOM 678 C C . LYS A 1 83 ? 14.251 2.424 -26.622 1.00 94.38 83 LYS A C 1
ATOM 680 O O . LYS A 1 83 ? 14.476 2.808 -27.759 1.00 94.38 83 LYS A O 1
ATOM 685 N N . GLU A 1 84 ? 15.214 2.099 -25.765 1.00 93.88 84 GLU A N 1
ATOM 686 C CA . GLU A 1 84 ? 16.642 2.228 -26.081 1.00 93.88 84 GLU A CA 1
ATOM 687 C C . GLU A 1 84 ? 17.043 1.412 -27.316 1.00 93.88 84 GLU A C 1
ATOM 689 O O . GLU A 1 84 ? 17.810 1.883 -28.153 1.00 93.88 84 GLU A O 1
ATOM 694 N N . GLN A 1 85 ? 16.501 0.198 -27.477 1.00 93.12 85 GLN A N 1
ATOM 695 C CA . GLN A 1 85 ? 16.728 -0.596 -28.686 1.00 93.12 85 GLN A CA 1
ATOM 696 C C . GLN A 1 85 ? 16.159 0.065 -29.940 1.00 93.12 85 GLN A C 1
ATOM 698 O O . GLN A 1 85 ? 16.797 0.001 -30.991 1.00 93.12 85 GLN A O 1
ATOM 703 N N . LEU A 1 86 ? 14.975 0.672 -29.841 1.00 94.12 86 LEU A N 1
ATOM 704 C CA . LEU A 1 86 ? 14.354 1.378 -30.956 1.00 94.12 86 LEU A CA 1
ATOM 705 C C . LEU A 1 86 ? 15.203 2.591 -31.357 1.00 94.12 86 LEU A C 1
ATOM 707 O O . LEU A 1 86 ? 15.585 2.700 -32.519 1.0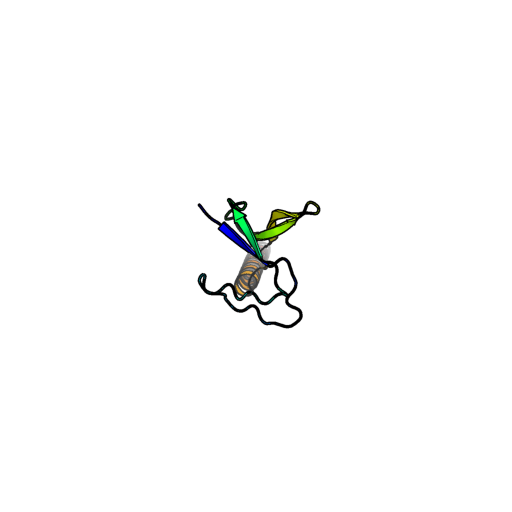0 94.12 86 LEU A O 1
ATOM 711 N N . ASP A 1 87 ? 15.582 3.412 -30.376 1.00 93.75 87 ASP A N 1
ATOM 712 C CA . ASP A 1 87 ? 16.412 4.604 -30.565 1.00 93.75 87 ASP A CA 1
ATOM 713 C C . ASP A 1 87 ? 17.777 4.227 -31.182 1.00 93.75 87 ASP A C 1
ATOM 715 O O . ASP A 1 87 ? 18.269 4.880 -32.102 1.00 93.75 87 ASP A O 1
ATOM 719 N N . MET A 1 88 ? 18.382 3.117 -30.737 1.00 93.06 88 MET A N 1
ATOM 720 C CA . MET A 1 88 ? 19.629 2.599 -31.308 1.00 93.06 88 MET A CA 1
ATOM 721 C C . MET A 1 88 ? 19.450 2.103 -32.749 1.00 93.06 88 MET A C 1
ATOM 723 O O . MET A 1 88 ? 20.330 2.317 -33.584 1.00 93.06 88 MET A O 1
ATOM 727 N N . MET A 1 89 ? 18.343 1.424 -33.062 1.00 91.69 89 MET A N 1
ATOM 728 C CA . MET A 1 89 ? 18.058 0.984 -34.430 1.00 91.69 89 MET A CA 1
ATOM 729 C C . MET A 1 89 ? 17.836 2.164 -35.375 1.00 91.69 89 MET A C 1
ATOM 731 O O . MET A 1 89 ? 18.344 2.126 -36.495 1.00 91.69 89 MET A O 1
ATOM 735 N N . GLU A 1 90 ? 17.122 3.198 -34.930 1.00 91.88 90 GLU A N 1
ATOM 736 C CA . GLU A 1 90 ? 16.937 4.438 -35.688 1.00 91.88 90 GLU A CA 1
ATOM 737 C C . GLU A 1 90 ? 18.284 5.123 -35.942 1.00 91.88 90 GLU A C 1
ATOM 739 O O . GLU A 1 90 ? 18.627 5.380 -37.096 1.00 91.88 90 GLU A O 1
ATOM 744 N N . ALA A 1 91 ? 19.123 5.278 -34.913 1.00 90.19 91 ALA A N 1
ATOM 745 C CA . ALA A 1 91 ? 20.461 5.850 -35.065 1.00 90.19 91 ALA A CA 1
ATOM 746 C C . ALA A 1 91 ? 21.349 5.048 -36.042 1.00 90.19 91 ALA A C 1
ATOM 748 O O . ALA A 1 91 ? 22.076 5.621 -36.856 1.00 90.19 91 ALA A O 1
ATOM 749 N N . LEU A 1 92 ? 21.286 3.711 -36.004 1.00 90.75 92 LEU A N 1
ATOM 750 C CA . LEU A 1 92 ? 22.018 2.852 -36.943 1.00 90.75 92 LEU A CA 1
ATOM 751 C C . LEU A 1 92 ? 21.492 2.962 -38.381 1.00 90.75 92 LEU A C 1
ATOM 753 O O . LEU A 1 92 ? 22.279 2.851 -39.326 1.00 90.75 92 LEU A O 1
ATOM 757 N N . ALA A 1 93 ? 20.183 3.145 -38.559 1.00 87.88 93 ALA A N 1
ATOM 758 C CA . ALA A 1 93 ? 19.575 3.343 -39.869 1.00 87.88 93 ALA A CA 1
ATOM 759 C C . ALA A 1 93 ? 20.000 4.690 -40.472 1.00 87.88 93 ALA A C 1
ATOM 761 O O . ALA A 1 93 ? 20.471 4.719 -41.610 1.00 87.88 93 ALA A O 1
ATOM 762 N N . GLU A 1 94 ? 19.959 5.768 -39.686 1.00 85.25 94 GLU A N 1
ATOM 763 C CA . GLU A 1 94 ? 20.417 7.099 -40.101 1.00 85.25 94 GLU A CA 1
ATOM 764 C C . GLU A 1 94 ? 21.905 7.106 -40.484 1.00 85.25 94 GLU A C 1
ATOM 766 O O . GLU A 1 94 ? 22.288 7.676 -41.508 1.00 85.25 94 GLU A O 1
ATOM 771 N N . MET A 1 95 ? 22.757 6.405 -39.726 1.00 83.94 95 MET A N 1
ATOM 772 C CA . MET A 1 95 ? 24.177 6.250 -40.069 1.00 83.94 95 MET A CA 1
ATOM 773 C C . MET A 1 95 ? 24.404 5.490 -41.383 1.00 83.94 95 MET A C 1
ATOM 775 O O . MET A 1 95 ? 25.377 5.761 -42.087 1.00 83.94 95 MET A O 1
ATOM 779 N N . LYS A 1 96 ? 23.533 4.532 -41.723 1.00 75.69 96 LYS A N 1
ATOM 780 C CA . LYS A 1 96 ? 23.607 3.790 -42.989 1.00 75.69 96 LYS A CA 1
ATOM 781 C C . LYS A 1 96 ? 23.136 4.612 -44.185 1.00 75.69 96 LYS A C 1
ATOM 783 O O . LYS A 1 96 ? 23.691 4.441 -45.266 1.00 75.69 96 LYS A O 1
ATOM 788 N N . GLU A 1 97 ? 22.137 5.469 -44.006 1.00 71.88 97 GLU A N 1
ATOM 789 C CA . GLU A 1 97 ? 21.612 6.325 -45.076 1.00 71.88 97 GLU A CA 1
ATOM 790 C C . GLU A 1 97 ? 22.472 7.579 -45.308 1.00 71.88 97 GLU A C 1
ATOM 792 O O . GLU A 1 97 ? 22.592 8.028 -46.444 1.00 71.88 97 GLU A O 1
ATOM 797 N N . GLY A 1 98 ? 23.139 8.109 -44.276 1.00 60.03 98 GLY A N 1
ATOM 798 C CA . GLY A 1 98 ? 24.035 9.270 -44.383 1.00 60.03 98 GLY A CA 1
ATOM 799 C C . GLY A 1 98 ? 25.466 8.973 -44.861 1.00 60.03 98 GLY A C 1
ATOM 800 O O . GLY A 1 98 ? 26.273 9.896 -44.959 1.00 60.03 98 GLY A O 1
ATOM 801 N N . GLY A 1 99 ? 25.804 7.704 -45.119 1.00 54.91 99 GLY A N 1
ATOM 802 C CA . GLY A 1 99 ? 27.146 7.246 -45.507 1.00 54.91 99 GLY A CA 1
ATOM 803 C C . GLY A 1 99 ? 27.324 6.856 -46.983 1.00 54.91 99 GLY A C 1
ATOM 804 O O . GLY A 1 99 ? 28.324 6.205 -47.293 1.00 54.91 99 GLY A O 1
ATOM 805 N N . ALA A 1 100 ? 26.373 7.196 -47.863 1.00 48.50 100 ALA A N 1
ATOM 806 C CA . ALA A 1 100 ? 26.400 6.901 -49.303 1.00 48.50 100 ALA A CA 1
ATOM 807 C C . ALA A 1 100 ? 26.721 8.136 -50.159 1.00 48.50 100 ALA A C 1
ATOM 809 O O . ALA A 1 100 ? 26.164 9.220 -49.873 1.00 48.50 100 ALA A O 1
#